Protein AF-A0A8H8DP86-F1 (afdb_monomer_lite)

Secondary structure (DSSP, 8-state):
----------------------HHHHTT-EEEEEETT--EEEEEEEEEETTTTEEEEEEE-SS--SSS--EEEEEEEGGGEEEEEE-S-HHHHHHHTT--------GGGS-----PPPP-THHHHHHHHHHHHHHHHHHHTTTTS-HHHHHHHHHHTT-

pLDDT: mean 75.03, std 19.12, range [30.05, 95.12]

Radius of gyration: 31.93 Å; chains: 1; bounding box: 97×53×79 Å

Structure (mmCIF, N/CA/C/O backbone):
data_AF-A0A8H8DP86-F1
#
_entry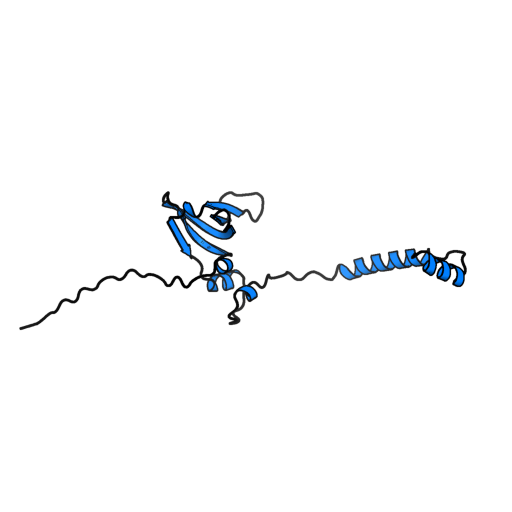.id   AF-A0A8H8DP86-F1
#
loop_
_atom_site.group_PDB
_atom_site.id
_atom_site.type_symbol
_atom_site.label_atom_id
_atom_site.label_alt_id
_atom_site.label_comp_id
_atom_site.label_asym_id
_atom_site.label_entity_id
_atom_site.label_seq_id
_atom_site.pdbx_PDB_ins_code
_atom_site.Cartn_x
_atom_site.Cartn_y
_atom_site.Cartn_z
_atom_site.occupancy
_atom_site.B_iso_or_equiv
_atom_site.auth_seq_id
_atom_site.auth_comp_id
_atom_site.auth_asym_id
_atom_site.auth_atom_id
_atom_site.pdbx_PDB_model_num
ATOM 1 N N . MET A 1 1 ? 57.335 -32.426 -28.648 1.00 45.00 1 MET A N 1
ATOM 2 C CA . MET A 1 1 ? 56.056 -32.396 -29.389 1.00 45.00 1 MET A CA 1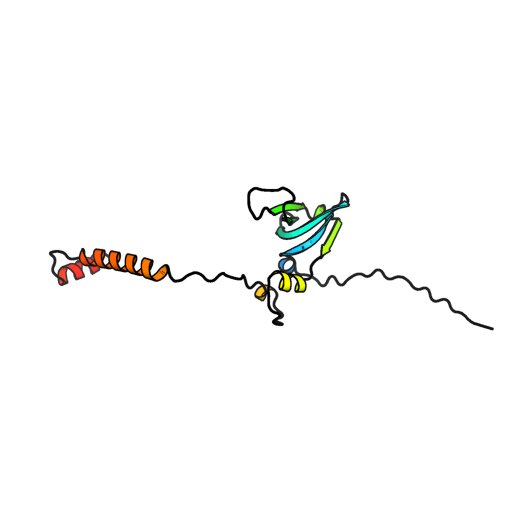
ATOM 3 C C . MET A 1 1 ? 54.961 -32.186 -28.362 1.00 45.00 1 MET A C 1
ATOM 5 O O . MET A 1 1 ? 54.449 -33.144 -27.798 1.00 45.00 1 MET A O 1
ATOM 9 N N . GLU A 1 2 ? 54.739 -30.922 -28.017 1.00 37.09 2 GLU A N 1
ATOM 10 C CA . GLU A 1 2 ? 53.769 -30.481 -27.015 1.00 37.09 2 GLU A CA 1
ATOM 11 C C . GLU A 1 2 ? 52.370 -30.424 -27.635 1.00 37.09 2 GLU A C 1
ATOM 13 O O . GLU A 1 2 ? 52.171 -29.794 -28.670 1.00 37.09 2 GLU A O 1
ATOM 18 N N . ASN A 1 3 ? 51.403 -31.078 -26.992 1.00 36.31 3 ASN A N 1
ATOM 19 C CA . ASN A 1 3 ? 49.984 -30.965 -27.315 1.00 36.31 3 ASN A CA 1
ATOM 20 C C . ASN A 1 3 ? 49.331 -30.004 -26.313 1.00 36.31 3 ASN A C 1
ATOM 22 O O . ASN A 1 3 ? 49.081 -30.380 -25.170 1.00 36.31 3 ASN A O 1
ATOM 26 N N . HIS A 1 4 ? 49.017 -28.782 -26.747 1.00 38.56 4 HIS A N 1
ATOM 27 C CA . HIS A 1 4 ? 48.130 -27.873 -26.021 1.00 38.56 4 HIS A CA 1
ATOM 28 C C . HIS A 1 4 ? 46.734 -27.897 -26.654 1.00 38.56 4 HIS A C 1
ATOM 30 O O . HIS A 1 4 ? 46.506 -27.343 -27.726 1.00 38.56 4 HIS A O 1
ATOM 36 N N . ILE A 1 5 ? 45.788 -28.539 -25.966 1.00 43.91 5 ILE A N 1
ATOM 37 C CA . ILE A 1 5 ? 44.352 -28.462 -26.251 1.00 43.91 5 ILE A CA 1
ATOM 38 C C . ILE A 1 5 ? 43.813 -27.219 -25.534 1.00 43.91 5 ILE A C 1
ATOM 40 O O . ILE A 1 5 ? 43.727 -27.181 -24.307 1.00 43.91 5 ILE A O 1
ATOM 44 N N . GLY A 1 6 ? 43.472 -26.183 -26.300 1.00 38.72 6 GLY A N 1
ATOM 45 C CA . GLY A 1 6 ? 42.808 -24.981 -25.800 1.00 38.72 6 GLY A CA 1
ATOM 46 C C . GLY A 1 6 ? 41.313 -25.223 -25.585 1.00 38.72 6 GLY A C 1
ATOM 47 O O . GLY A 1 6 ? 40.534 -25.191 -26.536 1.00 38.72 6 GLY A O 1
ATOM 48 N N . ALA A 1 7 ? 40.903 -25.446 -24.335 1.00 38.25 7 ALA A N 1
ATOM 49 C CA . ALA A 1 7 ? 39.497 -25.469 -23.947 1.00 38.25 7 ALA A CA 1
ATOM 50 C C . ALA A 1 7 ? 38.983 -24.035 -23.720 1.00 38.25 7 ALA A C 1
ATOM 52 O O . ALA A 1 7 ? 39.470 -23.299 -22.860 1.00 38.25 7 ALA A O 1
ATOM 53 N N . ARG A 1 8 ? 37.987 -23.654 -24.525 1.00 40.38 8 ARG A N 1
ATOM 54 C CA . ARG A 1 8 ? 37.209 -22.413 -24.434 1.00 40.38 8 ARG A CA 1
ATOM 55 C C . ARG A 1 8 ? 36.557 -22.294 -23.051 1.00 40.38 8 ARG A C 1
ATOM 57 O O . ARG A 1 8 ? 35.757 -23.148 -22.680 1.00 40.38 8 ARG A O 1
ATOM 64 N N . LYS A 1 9 ? 36.842 -21.215 -22.317 1.00 35.91 9 LYS A N 1
ATOM 65 C CA . LYS A 1 9 ? 36.028 -20.799 -21.166 1.00 35.91 9 LYS A CA 1
ATOM 66 C C . LYS A 1 9 ? 34.877 -19.935 -21.678 1.00 35.91 9 LYS A C 1
ATOM 68 O O . LYS A 1 9 ? 35.074 -18.760 -21.971 1.00 35.91 9 LYS A O 1
ATOM 73 N N . ASN A 1 10 ? 33.697 -20.537 -21.810 1.00 34.41 10 ASN A N 1
ATOM 74 C CA . ASN A 1 10 ? 32.446 -19.794 -21.894 1.00 34.41 10 ASN A CA 1
ATOM 75 C C . ASN A 1 10 ? 32.218 -19.111 -20.544 1.00 34.41 10 ASN A C 1
ATOM 77 O O . ASN A 1 10 ? 32.227 -19.757 -19.499 1.00 34.41 10 ASN A O 1
ATOM 81 N N . GLN A 1 11 ? 32.075 -17.793 -20.578 1.00 37.41 11 GLN A N 1
ATOM 82 C CA . GLN A 1 11 ? 31.734 -16.982 -19.423 1.00 37.41 11 GLN A CA 1
ATOM 83 C C . GLN A 1 11 ? 30.215 -17.092 -19.246 1.00 37.41 11 GLN A C 1
ATOM 85 O O . GLN A 1 11 ? 29.452 -16.388 -19.903 1.00 37.41 11 GLN A O 1
ATOM 90 N N . GLU A 1 12 ? 29.777 -18.061 -18.442 1.00 35.03 12 GLU A N 1
ATOM 91 C CA . GLU A 1 12 ? 28.375 -18.193 -18.052 1.00 35.03 12 GLU A CA 1
ATOM 92 C C . GLU A 1 12 ? 27.986 -16.986 -17.200 1.00 35.03 12 GLU A C 1
ATOM 94 O O . GLU A 1 12 ? 28.564 -16.695 -16.150 1.00 35.03 12 GLU A O 1
ATOM 99 N N . THR A 1 13 ? 27.022 -16.242 -17.724 1.00 35.97 13 THR A N 1
ATOM 100 C CA . THR A 1 13 ? 26.318 -15.167 -17.049 1.00 35.97 13 THR A CA 1
ATOM 101 C C . THR A 1 13 ? 25.739 -15.695 -15.742 1.00 35.97 13 THR A C 1
ATOM 103 O O . THR A 1 13 ? 24.970 -16.653 -15.724 1.00 35.97 13 THR A O 1
ATOM 106 N N . GLY A 1 14 ? 26.130 -15.066 -14.633 1.00 30.05 14 GLY A N 1
ATOM 107 C CA . GLY A 1 14 ? 25.597 -15.352 -13.308 1.00 30.05 14 GLY A CA 1
ATOM 108 C C . GLY A 1 14 ? 24.111 -15.020 -13.246 1.00 30.05 14 GLY A C 1
ATOM 109 O O . GLY A 1 14 ? 23.732 -13.908 -12.891 1.00 30.05 14 GLY A O 1
ATOM 110 N N . VAL A 1 15 ? 23.272 -15.989 -13.598 1.00 37.75 15 VAL A N 1
ATOM 111 C CA . VAL A 1 15 ? 21.851 -15.995 -13.265 1.00 37.75 15 VAL A CA 1
ATOM 112 C C . VAL A 1 15 ? 21.782 -16.292 -11.773 1.00 37.75 15 VAL A C 1
ATOM 114 O O . VAL A 1 15 ? 21.906 -17.439 -11.344 1.00 37.75 15 VAL A O 1
ATOM 117 N N . GLN A 1 16 ? 21.683 -15.241 -10.959 1.00 40.62 16 GLN A N 1
ATOM 118 C CA . GLN A 1 16 ? 21.414 -15.422 -9.540 1.00 40.62 16 GLN A CA 1
ATOM 119 C C . GLN A 1 16 ? 20.048 -16.089 -9.379 1.00 40.62 16 GLN A C 1
ATOM 121 O O . GLN A 1 16 ? 19.077 -15.704 -10.028 1.00 40.62 16 GLN A O 1
ATOM 126 N N . ASN A 1 17 ? 20.020 -17.113 -8.526 1.00 38.91 17 ASN A N 1
ATOM 127 C CA . ASN A 1 17 ? 18.840 -17.843 -8.081 1.00 38.91 17 ASN A CA 1
ATOM 128 C C . ASN A 1 17 ? 17.712 -16.877 -7.698 1.00 38.91 17 ASN A C 1
ATOM 130 O O . ASN A 1 17 ? 17.655 -16.395 -6.567 1.00 38.91 17 ASN A O 1
ATOM 134 N N . VAL A 1 18 ? 16.771 -16.648 -8.609 1.00 47.25 18 VAL A N 1
ATOM 135 C CA . VAL A 1 18 ? 15.448 -16.157 -8.235 1.00 47.25 18 VAL A CA 1
ATOM 136 C C . VAL A 1 18 ? 14.682 -17.392 -7.777 1.00 47.25 18 VAL A C 1
ATOM 138 O O . VAL A 1 18 ? 13.919 -17.994 -8.528 1.00 47.25 18 VAL A O 1
ATOM 141 N N . GLY A 1 19 ? 14.948 -17.833 -6.542 1.00 45.12 19 GLY A N 1
ATOM 142 C CA . GLY A 1 19 ? 13.979 -18.671 -5.843 1.00 45.12 19 GLY A CA 1
ATOM 143 C C . GLY A 1 19 ? 12.631 -17.961 -5.935 1.00 45.12 19 GLY A C 1
ATOM 144 O O . GLY A 1 19 ? 12.604 -16.736 -5.887 1.00 45.12 19 GLY A O 1
ATOM 145 N N . ASN A 1 20 ? 11.537 -18.685 -6.158 1.00 47.12 20 ASN A N 1
ATOM 146 C CA . ASN A 1 20 ? 10.209 -18.083 -6.283 1.00 47.12 20 ASN A CA 1
ATOM 147 C C . ASN A 1 20 ? 9.868 -17.307 -4.997 1.00 47.12 20 ASN A C 1
ATOM 149 O O . ASN A 1 20 ? 9.353 -17.880 -4.038 1.00 47.12 20 ASN A O 1
ATOM 153 N N . ILE A 1 21 ? 10.206 -16.017 -4.952 1.00 59.53 21 ILE A N 1
ATOM 154 C CA . ILE A 1 21 ? 9.886 -15.134 -3.836 1.00 59.53 21 ILE A CA 1
ATOM 155 C C . ILE A 1 21 ? 8.391 -14.858 -3.965 1.00 59.53 21 ILE A C 1
ATOM 157 O O . ILE A 1 21 ? 7.942 -14.270 -4.949 1.00 59.53 21 ILE A O 1
ATOM 161 N N . SER A 1 22 ? 7.612 -15.341 -2.996 1.00 68.88 22 SER A N 1
ATOM 162 C CA . SER A 1 22 ? 6.184 -15.030 -2.914 1.00 68.88 22 SER A CA 1
ATOM 163 C C . SER A 1 22 ? 6.004 -13.512 -2.859 1.00 68.88 22 SER A C 1
ATOM 165 O O . SER A 1 22 ? 6.694 -12.855 -2.083 1.00 68.88 22 SER A O 1
ATOM 167 N N . LEU A 1 23 ? 5.072 -12.964 -3.646 1.00 67.69 23 LEU A N 1
ATOM 168 C CA . LEU A 1 23 ? 4.790 -11.520 -3.730 1.00 67.69 23 LEU A CA 1
ATOM 169 C C . LEU A 1 23 ? 4.575 -10.881 -2.350 1.00 67.69 23 LEU A C 1
ATOM 171 O O . LEU A 1 23 ? 5.006 -9.756 -2.110 1.00 67.69 23 LEU A O 1
ATOM 175 N N . GLU A 1 24 ? 3.964 -11.627 -1.430 1.00 69.12 24 GLU A N 1
ATOM 176 C CA . GLU A 1 24 ? 3.720 -11.207 -0.047 1.00 69.12 24 GLU A CA 1
ATOM 177 C C . GLU A 1 24 ? 5.017 -11.024 0.750 1.00 69.12 24 GLU A C 1
ATOM 179 O O . GLU A 1 24 ? 5.113 -10.133 1.586 1.00 69.12 24 GLU A O 1
ATOM 184 N N . SER A 1 25 ? 6.035 -11.840 0.466 1.00 70.94 25 SER A N 1
ATOM 185 C CA . SER A 1 25 ? 7.347 -11.758 1.110 1.00 70.94 25 SER A CA 1
ATOM 186 C C . SER A 1 25 ? 8.215 -10.630 0.550 1.00 70.94 25 SER A C 1
ATOM 188 O O . SER A 1 25 ? 9.269 -10.355 1.124 1.00 70.94 25 SER A O 1
ATOM 190 N N . THR A 1 26 ? 7.817 -10.019 -0.570 1.00 82.00 26 THR A N 1
ATOM 191 C CA . THR A 1 26 ? 8.578 -8.950 -1.228 1.00 82.00 26 THR A CA 1
ATOM 192 C C . THR A 1 26 ? 8.175 -7.559 -0.736 1.00 82.00 26 THR A C 1
ATOM 194 O O . THR A 1 26 ? 8.925 -6.598 -0.906 1.00 82.00 26 THR A O 1
ATOM 197 N N . ILE A 1 27 ? 7.001 -7.433 -0.109 1.00 89.06 27 ILE A N 1
ATOM 198 C CA . ILE A 1 27 ? 6.551 -6.180 0.503 1.00 89.06 27 ILE A CA 1
ATOM 199 C C . ILE A 1 27 ? 7.498 -5.820 1.655 1.00 89.06 27 ILE A C 1
ATOM 201 O O . ILE A 1 27 ? 7.877 -6.672 2.456 1.00 89.06 27 ILE A O 1
ATOM 205 N N . GLY A 1 28 ? 7.900 -4.553 1.717 1.00 86.94 28 GLY A N 1
ATOM 206 C CA . GLY A 1 28 ? 8.889 -4.050 2.666 1.00 86.94 28 GLY A CA 1
ATOM 207 C C . GLY A 1 28 ? 10.343 -4.233 2.224 1.00 86.94 28 GLY A C 1
ATOM 208 O O . GLY A 1 28 ? 11.240 -3.725 2.888 1.00 86.94 28 GLY A O 1
ATOM 209 N N . LEU A 1 29 ? 10.614 -4.921 1.105 1.00 88.31 29 LEU A N 1
ATOM 210 C CA . LEU A 1 29 ? 11.969 -5.018 0.560 1.00 88.31 29 LEU A CA 1
ATOM 211 C C . LEU A 1 29 ? 12.328 -3.790 -0.275 1.00 88.31 29 LEU A C 1
ATOM 213 O O . LEU A 1 29 ? 11.510 -3.269 -1.041 1.00 88.31 29 LEU A O 1
ATOM 217 N N . ARG A 1 30 ? 13.594 -3.370 -0.186 1.00 90.56 30 ARG A N 1
ATOM 218 C CA . ARG A 1 30 ? 14.147 -2.340 -1.064 1.00 90.56 30 ARG A CA 1
ATOM 219 C C . ARG A 1 30 ? 14.511 -2.923 -2.421 1.00 90.56 30 ARG A C 1
ATOM 221 O O . ARG A 1 30 ? 15.248 -3.905 -2.529 1.00 90.56 30 ARG A O 1
ATOM 228 N N . VAL A 1 31 ? 13.997 -2.287 -3.464 1.00 92.38 31 VAL A N 1
ATOM 229 C CA . VAL A 1 31 ? 14.185 -2.696 -4.852 1.00 92.38 31 VAL A CA 1
ATOM 230 C C . VAL A 1 31 ? 14.650 -1.536 -5.713 1.00 92.38 31 VAL A C 1
ATOM 232 O O . VAL A 1 31 ? 14.339 -0.364 -5.476 1.00 92.38 31 VAL A O 1
ATOM 235 N N . LYS A 1 32 ? 15.363 -1.899 -6.771 1.00 93.94 32 LYS A N 1
ATOM 236 C CA . LYS A 1 32 ? 15.768 -1.031 -7.862 1.00 93.94 32 LYS A CA 1
ATOM 237 C C . LYS A 1 32 ? 15.022 -1.456 -9.117 1.00 93.94 32 LYS A C 1
ATOM 239 O O . LYS A 1 32 ? 15.248 -2.531 -9.666 1.00 93.94 32 LYS A O 1
ATOM 244 N N . VAL A 1 33 ? 14.129 -0.594 -9.574 1.00 93.81 33 VAL A N 1
ATOM 245 C CA . VAL A 1 33 ? 13.258 -0.839 -10.719 1.00 93.81 33 VAL A CA 1
ATOM 246 C C . VAL A 1 33 ? 13.769 -0.051 -11.915 1.00 93.81 33 VAL A C 1
ATOM 248 O O . VAL A 1 33 ? 14.014 1.151 -11.810 1.00 93.81 33 VAL A O 1
ATOM 251 N N . ARG A 1 34 ? 13.913 -0.715 -13.063 1.00 95.12 34 ARG A N 1
ATOM 252 C CA . ARG A 1 34 ? 14.206 -0.075 -14.349 1.00 95.12 34 ARG A CA 1
ATOM 253 C C . ARG A 1 34 ? 12.944 -0.047 -15.197 1.00 95.12 34 ARG A C 1
ATOM 255 O O . ARG A 1 34 ? 12.332 -1.089 -15.422 1.00 95.12 34 ARG A O 1
ATOM 262 N N . THR A 1 35 ? 12.567 1.126 -15.689 1.00 94.12 35 THR A N 1
ATOM 263 C CA . THR A 1 35 ? 11.421 1.285 -16.594 1.00 94.12 35 THR A CA 1
ATOM 264 C C . THR A 1 35 ? 11.813 1.046 -18.057 1.00 94.12 35 THR A C 1
ATOM 266 O O . THR A 1 35 ? 12.995 0.957 -18.394 1.00 94.12 35 THR A O 1
ATOM 269 N N . LEU A 1 36 ? 10.824 0.959 -18.950 1.00 94.50 36 LEU A N 1
ATOM 270 C CA . LEU A 1 36 ? 11.037 0.885 -20.402 1.00 94.50 36 LEU A CA 1
ATOM 271 C C . LEU A 1 36 ? 11.707 2.141 -20.982 1.00 94.50 36 LEU A C 1
ATOM 273 O O . LEU A 1 36 ? 12.315 2.058 -22.043 1.00 94.50 36 LEU A O 1
ATOM 277 N N . LEU A 1 37 ? 11.627 3.276 -20.282 1.00 94.19 37 LEU A N 1
ATOM 278 C CA . LEU A 1 37 ? 12.322 4.520 -20.634 1.00 94.19 37 LEU A CA 1
ATOM 279 C C . LEU A 1 37 ? 13.768 4.552 -20.104 1.00 94.19 37 LEU A C 1
ATOM 281 O O . LEU A 1 37 ? 14.402 5.601 -20.105 1.00 94.19 37 LEU A O 1
ATOM 285 N N . ASP A 1 38 ? 14.269 3.418 -19.599 1.00 91.38 38 ASP A N 1
ATOM 286 C CA . ASP A 1 38 ? 15.566 3.264 -18.930 1.00 91.38 38 ASP A CA 1
ATOM 287 C C . ASP A 1 38 ? 15.756 4.169 -17.691 1.00 91.38 38 ASP A C 1
ATOM 289 O O . ASP A 1 38 ? 16.856 4.279 -17.146 1.00 91.38 38 ASP A O 1
ATOM 293 N N . GLU A 1 39 ? 14.667 4.740 -17.163 1.00 93.31 39 GLU A N 1
ATOM 294 C CA . GLU A 1 39 ? 14.674 5.419 -15.869 1.00 93.31 39 GLU A CA 1
ATOM 295 C C . GLU A 1 39 ? 14.781 4.404 -14.733 1.00 93.31 39 GLU A C 1
ATOM 297 O O . GLU A 1 39 ? 14.109 3.366 -14.733 1.00 93.31 39 GLU A O 1
ATOM 302 N N . ILE A 1 40 ? 15.595 4.732 -13.733 1.00 93.25 40 ILE A N 1
ATOM 303 C CA . ILE A 1 40 ? 15.820 3.895 -12.558 1.00 93.25 40 ILE A CA 1
ATOM 304 C C . ILE A 1 40 ? 15.134 4.536 -11.356 1.00 93.25 40 ILE A C 1
ATOM 306 O O . ILE A 1 40 ? 15.439 5.671 -10.990 1.00 93.25 40 ILE A O 1
ATOM 310 N N . GLN A 1 41 ? 14.243 3.784 -10.718 1.00 92.88 41 GLN A N 1
ATOM 311 C CA . GLN A 1 41 ? 13.580 4.170 -9.478 1.00 92.88 41 GLN A CA 1
ATOM 312 C C . GLN A 1 41 ? 13.986 3.196 -8.371 1.00 92.88 41 GLN A C 1
ATOM 314 O O . GLN A 1 41 ? 13.837 1.986 -8.521 1.00 92.88 41 GLN A O 1
ATOM 319 N N . THR A 1 42 ? 14.490 3.724 -7.257 1.00 92.56 42 THR A N 1
ATOM 320 C CA . THR A 1 42 ? 14.847 2.931 -6.072 1.00 92.56 42 THR A CA 1
ATOM 321 C C . THR A 1 42 ? 13.910 3.285 -4.928 1.00 92.56 42 THR A C 1
ATOM 323 O O . THR A 1 42 ? 13.667 4.467 -4.669 1.00 92.56 42 THR A O 1
ATOM 326 N N . GLY A 1 43 ? 13.407 2.274 -4.228 1.00 92.38 43 GLY A N 1
ATOM 327 C CA . GLY A 1 43 ? 12.514 2.455 -3.089 1.00 92.38 43 GLY A CA 1
ATOM 328 C C . GLY A 1 43 ? 12.130 1.134 -2.439 1.00 92.38 43 GLY A C 1
ATOM 329 O O . GLY A 1 43 ? 12.478 0.063 -2.927 1.00 92.38 43 GLY A O 1
ATOM 330 N N . GLU A 1 44 ? 11.427 1.226 -1.323 1.00 92.88 44 GLU A N 1
ATOM 331 C CA . GLU A 1 44 ? 10.831 0.088 -0.630 1.00 92.88 44 GLU A CA 1
ATOM 332 C C . GLU A 1 44 ? 9.482 -0.259 -1.262 1.00 92.88 44 GLU A C 1
ATOM 334 O O . GLU A 1 44 ? 8.699 0.642 -1.571 1.00 92.88 44 GLU A O 1
ATOM 339 N N . ILE A 1 45 ? 9.196 -1.545 -1.474 1.00 93.12 45 ILE A N 1
ATOM 340 C CA . ILE A 1 45 ? 7.883 -1.972 -1.969 1.00 93.12 45 ILE A CA 1
ATOM 341 C C . ILE A 1 45 ? 6.857 -1.742 -0.867 1.00 93.12 45 ILE A C 1
ATOM 343 O O . ILE A 1 45 ? 6.807 -2.482 0.111 1.00 93.12 45 ILE A O 1
ATOM 347 N N . TYR A 1 46 ? 6.019 -0.729 -1.053 1.00 92.94 46 TYR A N 1
ATOM 348 C CA . TYR A 1 46 ? 4.965 -0.393 -0.105 1.00 92.94 46 TYR A CA 1
ATOM 349 C C . TYR A 1 46 ? 3.708 -1.223 -0.353 1.00 92.94 46 TYR A C 1
ATOM 351 O O . TYR A 1 46 ? 3.114 -1.773 0.570 1.00 92.94 46 TYR A O 1
ATOM 359 N N . ALA A 1 47 ? 3.305 -1.316 -1.619 1.00 92.50 47 ALA A N 1
ATOM 360 C CA . ALA A 1 47 ? 2.116 -2.045 -2.019 1.00 92.50 47 ALA A CA 1
ATOM 361 C C . ALA A 1 47 ? 2.235 -2.553 -3.455 1.00 92.50 47 ALA A C 1
ATOM 363 O O . ALA A 1 47 ? 2.941 -1.987 -4.294 1.00 92.50 47 ALA A O 1
ATOM 364 N N . TYR A 1 48 ? 1.489 -3.613 -3.732 1.00 91.00 48 TYR A N 1
ATOM 365 C CA . TYR A 1 48 ? 1.324 -4.195 -5.051 1.00 91.00 48 TYR A CA 1
ATOM 366 C C . TYR A 1 48 ? -0.161 -4.458 -5.278 1.00 91.00 48 TYR A C 1
ATOM 368 O O . TYR A 1 48 ? -0.811 -5.082 -4.440 1.00 91.00 48 TYR A O 1
ATOM 376 N N . ASP A 1 49 ? -0.689 -3.994 -6.406 1.00 91.06 49 ASP A N 1
ATOM 377 C CA . ASP A 1 49 ? -2.052 -4.290 -6.826 1.00 91.06 49 ASP A CA 1
ATOM 378 C C . ASP A 1 49 ? -2.038 -5.217 -8.044 1.00 91.06 49 ASP A C 1
ATOM 380 O O . ASP A 1 49 ? -1.661 -4.817 -9.150 1.00 91.06 49 ASP A O 1
ATOM 384 N N . ALA A 1 50 ? -2.484 -6.455 -7.825 1.00 88.44 50 ALA A N 1
ATOM 385 C CA . ALA A 1 50 ? -2.606 -7.479 -8.856 1.00 88.44 50 ALA A CA 1
ATOM 386 C C . ALA A 1 50 ? -3.695 -7.153 -9.890 1.00 88.44 50 ALA A C 1
ATOM 388 O O . ALA A 1 50 ? -3.601 -7.584 -11.037 1.00 88.44 50 ALA A O 1
ATOM 389 N N . VAL A 1 51 ? -4.735 -6.402 -9.501 1.00 91.50 51 VAL A N 1
ATOM 390 C CA . VAL A 1 51 ? -5.877 -6.103 -10.375 1.00 91.50 51 VAL A CA 1
ATOM 391 C C . VAL A 1 51 ? -5.491 -5.037 -11.392 1.00 91.50 51 VAL A C 1
ATOM 393 O O . VAL A 1 51 ? -5.682 -5.231 -12.593 1.00 91.50 51 VAL A O 1
ATOM 396 N N . THR A 1 52 ? -4.907 -3.922 -10.941 1.00 92.38 52 THR A N 1
ATOM 397 C CA . THR A 1 52 ? -4.446 -2.862 -11.857 1.00 92.38 52 THR A CA 1
ATOM 398 C C . THR A 1 52 ? -3.031 -3.072 -12.388 1.00 92.38 52 THR A C 1
ATOM 400 O O . THR A 1 52 ? -2.594 -2.318 -13.262 1.00 92.38 52 THR A O 1
ATOM 403 N N . ASN A 1 53 ? -2.334 -4.112 -11.922 1.00 92.31 53 ASN A N 1
ATOM 404 C CA . ASN A 1 53 ? -0.939 -4.389 -12.247 1.00 92.31 53 ASN A CA 1
ATOM 405 C C . ASN A 1 53 ? -0.045 -3.175 -11.971 1.00 92.31 53 ASN A C 1
ATOM 407 O O . ASN A 1 53 ? 0.671 -2.680 -12.851 1.00 92.31 53 ASN A O 1
ATOM 411 N N . THR A 1 54 ? -0.099 -2.702 -10.728 1.00 93.38 54 THR A N 1
ATOM 412 C CA . THR A 1 54 ? 0.598 -1.497 -10.287 1.00 93.38 54 THR A CA 1
ATOM 413 C C . THR A 1 54 ? 1.479 -1.794 -9.078 1.00 93.38 54 THR A C 1
ATOM 415 O O . THR A 1 54 ? 1.054 -2.441 -8.124 1.00 93.38 54 THR A O 1
ATOM 418 N N . LEU A 1 55 ? 2.713 -1.301 -9.116 1.00 93.12 55 LEU A N 1
ATOM 419 C CA . LEU A 1 55 ? 3.694 -1.378 -8.044 1.00 93.12 55 LEU A CA 1
ATOM 420 C C . LEU A 1 55 ? 3.861 0.002 -7.408 1.00 93.12 55 LEU A C 1
ATOM 422 O O . LEU A 1 55 ? 4.106 0.985 -8.107 1.00 93.12 55 LEU A O 1
ATOM 426 N N . MET A 1 56 ? 3.763 0.073 -6.086 1.00 95.00 56 MET A N 1
ATOM 427 C CA . MET A 1 56 ? 3.956 1.300 -5.324 1.00 95.00 56 MET A CA 1
ATOM 428 C C . MET A 1 56 ? 5.268 1.231 -4.547 1.00 95.00 56 MET A C 1
ATOM 430 O O . MET A 1 56 ? 5.473 0.332 -3.731 1.00 95.00 56 MET A O 1
ATOM 434 N N . LEU A 1 57 ? 6.146 2.199 -4.797 1.00 94.38 57 LEU A N 1
ATOM 435 C CA . LEU A 1 57 ? 7.419 2.351 -4.104 1.00 94.38 57 LEU A CA 1
ATOM 436 C C . LEU A 1 57 ? 7.343 3.518 -3.121 1.00 94.38 57 LEU A C 1
ATOM 438 O O . LEU A 1 57 ? 6.928 4.616 -3.494 1.00 94.38 57 LEU A O 1
ATOM 442 N N . GLN A 1 58 ? 7.793 3.290 -1.894 1.00 93.75 58 GLN A N 1
ATOM 443 C CA . GLN A 1 58 ? 8.037 4.318 -0.892 1.00 93.75 58 GLN A CA 1
ATOM 444 C C . GLN A 1 58 ? 9.516 4.708 -0.916 1.00 93.75 58 GLN A C 1
ATOM 446 O O . GLN A 1 58 ? 10.406 3.856 -0.939 1.00 93.75 58 GLN A O 1
ATOM 451 N N . ARG A 1 59 ? 9.799 6.010 -0.904 1.00 90.94 59 ARG A N 1
ATOM 452 C CA . ARG A 1 59 ? 11.162 6.545 -0.833 1.00 90.94 59 ARG A CA 1
ATOM 453 C C . ARG A 1 59 ? 11.211 7.744 0.100 1.00 90.94 59 ARG A C 1
ATOM 455 O O . ARG A 1 59 ? 10.214 8.434 0.297 1.00 90.94 59 ARG A O 1
ATOM 462 N N . GLU A 1 60 ? 12.375 7.993 0.676 1.00 85.19 60 GLU A N 1
ATOM 463 C CA . GLU A 1 60 ? 12.602 9.209 1.455 1.00 85.19 60 GLU A CA 1
ATOM 464 C C . GLU A 1 60 ? 12.436 10.429 0.546 1.00 85.19 60 GLU A C 1
ATOM 466 O O . GLU A 1 60 ? 12.935 10.444 -0.588 1.00 85.19 60 GLU A O 1
ATOM 471 N N . SER A 1 61 ? 11.693 11.429 1.023 1.00 81.88 61 SER A N 1
ATOM 472 C CA . SER A 1 61 ? 11.463 12.633 0.239 1.00 81.88 61 SER A CA 1
ATOM 473 C C . SER A 1 61 ? 12.771 13.383 0.034 1.00 81.88 61 SER A C 1
ATOM 475 O O . SER A 1 61 ? 13.509 13.665 0.978 1.00 81.88 61 SER A O 1
ATOM 477 N N . LYS A 1 62 ? 13.053 13.738 -1.221 1.00 75.62 62 LYS A N 1
ATOM 478 C CA . LYS A 1 62 ? 14.197 14.599 -1.561 1.00 75.62 62 LYS A CA 1
ATOM 479 C C . LYS A 1 62 ? 13.910 16.071 -1.262 1.00 75.62 62 LYS A C 1
ATOM 481 O O . LYS A 1 62 ? 14.813 16.901 -1.348 1.00 75.62 62 LYS A O 1
ATOM 486 N N . VAL A 1 63 ? 12.656 16.401 -0.953 1.00 78.75 63 VAL A N 1
ATOM 487 C CA . VAL A 1 63 ? 12.205 17.763 -0.693 1.00 78.75 63 VAL A CA 1
ATOM 488 C C . VAL A 1 63 ? 12.163 17.988 0.820 1.00 78.75 63 VAL A C 1
ATOM 490 O O . VAL A 1 63 ? 11.561 17.194 1.543 1.00 78.75 63 VAL A O 1
ATOM 493 N N . PRO A 1 64 ? 12.773 19.070 1.336 1.00 68.75 64 PRO A N 1
ATOM 494 C CA . PRO A 1 64 ? 12.680 19.400 2.749 1.00 68.75 64 PRO A CA 1
ATOM 495 C C . PRO A 1 64 ? 11.243 19.815 3.086 1.00 68.75 64 PRO A C 1
ATOM 497 O O . PRO A 1 64 ? 10.812 20.936 2.816 1.00 68.75 64 PRO A O 1
ATOM 500 N N . HIS A 1 65 ? 10.485 18.903 3.686 1.00 65.25 65 HIS A N 1
ATOM 501 C CA . HIS A 1 65 ? 9.173 19.196 4.251 1.00 65.25 65 HIS A CA 1
ATOM 502 C C . HIS A 1 65 ? 9.304 19.621 5.717 1.00 65.25 65 HIS A C 1
ATOM 504 O O . HIS A 1 65 ? 10.186 19.171 6.441 1.00 65.25 65 HIS A O 1
ATOM 510 N N . LYS A 1 66 ? 8.376 20.465 6.188 1.00 67.81 66 LYS A N 1
ATOM 511 C CA . LYS A 1 66 ? 8.311 20.894 7.600 1.00 67.81 66 LYS A CA 1
ATOM 512 C C . LYS A 1 66 ? 8.031 19.742 8.583 1.00 67.81 66 LYS A C 1
ATOM 514 O O . LYS A 1 66 ? 8.138 19.946 9.788 1.00 67.81 66 LYS A O 1
ATOM 519 N N . SER A 1 67 ? 7.644 18.563 8.094 1.00 64.88 67 SER A N 1
ATOM 520 C CA . SER A 1 67 ? 7.376 17.372 8.901 1.00 64.88 67 SER A CA 1
ATOM 521 C C . SER A 1 67 ? 8.616 16.474 9.017 1.00 64.88 67 SER A C 1
ATOM 523 O O . SER A 1 67 ? 9.267 16.228 8.004 1.00 64.88 67 SER A O 1
ATOM 525 N N . PRO A 1 68 ? 8.892 15.896 10.199 1.00 63.03 68 PRO A N 1
ATOM 526 C CA . PRO A 1 68 ? 10.113 15.130 10.474 1.00 63.03 68 PRO A CA 1
ATOM 527 C C . PRO A 1 68 ? 10.247 13.792 9.720 1.00 63.03 68 PRO A C 1
ATOM 529 O O . PRO A 1 68 ? 11.296 13.165 9.802 1.00 63.03 68 PRO A O 1
ATOM 532 N N . ALA A 1 69 ? 9.224 13.344 8.985 1.00 63.31 69 ALA A N 1
ATOM 533 C CA . ALA A 1 69 ? 9.283 12.145 8.149 1.00 63.31 69 ALA A CA 1
ATOM 534 C C . ALA A 1 69 ? 8.426 12.340 6.891 1.00 63.31 69 ALA A C 1
ATOM 536 O O . ALA A 1 69 ? 7.254 11.965 6.862 1.00 63.31 69 ALA A O 1
ATOM 537 N N . ALA A 1 70 ? 8.983 12.996 5.874 1.00 80.06 70 ALA A N 1
ATOM 538 C CA . ALA A 1 70 ? 8.328 13.100 4.577 1.00 80.06 70 ALA A CA 1
ATOM 539 C C . ALA A 1 70 ? 8.737 11.931 3.684 1.00 80.06 70 ALA A C 1
ATOM 541 O O . ALA A 1 70 ? 9.917 11.716 3.407 1.00 80.06 70 ALA A O 1
ATOM 542 N N . TRP A 1 71 ? 7.731 11.186 3.246 1.00 85.81 71 TRP A N 1
ATOM 543 C CA . TRP A 1 71 ? 7.871 10.062 2.339 1.00 85.81 71 TRP A CA 1
ATOM 544 C C . TRP A 1 71 ? 7.269 10.444 0.995 1.00 85.81 71 TRP A C 1
ATOM 546 O O . TRP A 1 71 ? 6.140 10.931 0.939 1.00 85.81 71 TRP A O 1
ATOM 556 N N . ASP A 1 72 ? 8.015 10.196 -0.074 1.00 90.56 72 ASP A N 1
ATOM 557 C CA . ASP A 1 72 ? 7.495 10.279 -1.429 1.00 90.56 72 ASP A CA 1
ATOM 558 C C . ASP A 1 72 ? 7.041 8.886 -1.861 1.00 90.56 72 ASP A C 1
ATOM 560 O O . ASP A 1 72 ? 7.707 7.881 -1.594 1.00 90.56 72 ASP A O 1
ATOM 564 N N . PHE A 1 73 ? 5.940 8.835 -2.600 1.00 92.94 73 PHE A N 1
ATOM 565 C CA . PHE A 1 73 ? 5.443 7.599 -3.184 1.00 92.94 73 PHE A CA 1
ATOM 566 C C . PHE A 1 73 ? 5.477 7.679 -4.703 1.00 92.94 73 PHE A C 1
ATOM 568 O O . PHE A 1 73 ? 5.146 8.706 -5.297 1.00 92.94 73 PHE A O 1
ATOM 575 N N . VAL A 1 74 ? 5.883 6.581 -5.334 1.00 92.88 74 VAL A N 1
ATOM 576 C CA . VAL A 1 74 ? 5.896 6.433 -6.789 1.00 92.88 74 VAL A CA 1
ATOM 577 C C . VAL A 1 74 ? 5.025 5.252 -7.157 1.00 92.88 74 VAL A C 1
ATOM 579 O O . VAL A 1 74 ? 5.194 4.158 -6.629 1.00 92.88 74 VAL A O 1
ATOM 582 N N . ILE A 1 75 ? 4.110 5.484 -8.086 1.00 95.00 75 ILE A N 1
ATOM 583 C CA . ILE A 1 75 ? 3.197 4.474 -8.599 1.00 95.00 75 ILE A CA 1
ATOM 584 C C . ILE A 1 75 ? 3.674 4.109 -10.005 1.00 95.00 75 ILE A C 1
ATOM 586 O O . ILE A 1 75 ? 3.737 4.966 -10.885 1.00 95.00 75 ILE A O 1
ATOM 590 N N . LEU A 1 76 ? 4.043 2.847 -10.208 1.00 93.88 76 LEU A N 1
ATOM 591 C CA . LEU A 1 76 ? 4.587 2.329 -11.458 1.00 93.88 76 LEU A CA 1
ATOM 592 C C . LEU A 1 76 ? 3.686 1.227 -11.997 1.00 93.88 76 LEU A C 1
ATOM 594 O O . LEU A 1 76 ? 3.427 0.234 -11.322 1.00 93.88 76 LEU A O 1
ATOM 598 N N . LYS A 1 77 ? 3.248 1.357 -13.247 1.00 93.94 77 LYS A N 1
ATOM 599 C CA . LYS A 1 77 ? 2.538 0.271 -13.920 1.00 93.94 77 LYS A CA 1
ATOM 600 C C . LYS A 1 77 ? 3.533 -0.826 -14.292 1.00 93.94 77 LYS A C 1
ATOM 602 O O . LYS A 1 77 ? 4.543 -0.537 -14.932 1.00 93.94 77 LYS A O 1
ATOM 607 N N . ILE A 1 78 ? 3.239 -2.076 -13.938 1.00 91.38 78 ILE A N 1
ATOM 608 C CA . ILE A 1 78 ? 4.153 -3.215 -14.137 1.00 91.38 78 ILE A CA 1
ATOM 609 C C . ILE A 1 78 ? 4.488 -3.404 -15.620 1.00 91.38 78 ILE A C 1
ATOM 611 O O . ILE A 1 78 ? 5.618 -3.729 -15.963 1.00 91.38 78 ILE A O 1
ATOM 615 N N . SER A 1 79 ? 3.539 -3.112 -16.515 1.00 92.31 79 SER A N 1
ATOM 616 C CA . SER A 1 79 ? 3.745 -3.169 -17.969 1.00 92.31 79 SER A CA 1
ATOM 617 C C . SER A 1 79 ? 4.840 -2.229 -18.481 1.00 92.31 79 SER A C 1
ATOM 619 O O . SER A 1 79 ? 5.318 -2.403 -19.595 1.00 92.31 79 SER A O 1
ATOM 621 N N . CYS A 1 80 ? 5.201 -1.206 -17.705 1.00 90.88 80 CYS A N 1
ATOM 622 C CA . CYS A 1 80 ? 6.236 -0.237 -18.049 1.00 90.88 80 CYS A CA 1
ATOM 623 C C . CYS A 1 80 ? 7.586 -0.575 -17.406 1.00 90.88 80 CYS A C 1
ATOM 625 O O . CYS A 1 80 ? 8.511 0.237 -17.482 1.00 90.88 80 CYS A O 1
ATOM 627 N N . LEU A 1 81 ? 7.704 -1.733 -16.753 1.00 92.75 81 LEU A N 1
ATOM 628 C CA . LEU A 1 81 ? 8.929 -2.181 -16.108 1.00 92.75 81 LEU A CA 1
ATOM 629 C C . LEU A 1 81 ? 9.709 -3.095 -17.048 1.00 92.75 81 LEU A C 1
ATOM 631 O O . LEU A 1 81 ? 9.159 -3.991 -17.681 1.00 92.75 81 LEU A O 1
ATOM 635 N N . LYS A 1 82 ? 11.009 -2.840 -17.131 1.00 92.69 82 LYS A N 1
ATOM 636 C CA . LYS A 1 82 ? 11.973 -3.630 -17.892 1.00 92.69 82 LYS A CA 1
ATOM 637 C C . LYS A 1 82 ? 12.632 -4.683 -17.011 1.00 92.69 82 LYS A C 1
ATOM 639 O O . LYS A 1 82 ? 12.819 -5.808 -17.453 1.00 92.69 82 LYS A O 1
ATOM 644 N N . ASP A 1 83 ? 13.001 -4.297 -15.790 1.00 90.31 83 ASP A N 1
ATOM 645 C CA . ASP A 1 83 ? 13.671 -5.170 -14.826 1.00 90.31 83 ASP A CA 1
ATOM 646 C C . ASP A 1 83 ? 13.412 -4.699 -13.385 1.00 90.31 83 ASP A C 1
ATOM 648 O O . ASP A 1 83 ? 13.242 -3.498 -13.137 1.00 90.31 83 ASP A O 1
ATOM 652 N N . ILE A 1 84 ? 13.402 -5.640 -12.441 1.00 89.50 84 ILE A N 1
ATOM 653 C CA . ILE A 1 84 ? 13.282 -5.391 -11.002 1.00 89.50 84 ILE A CA 1
ATOM 654 C C . ILE A 1 84 ? 14.416 -6.135 -10.304 1.00 89.50 84 ILE A C 1
ATOM 656 O O . ILE A 1 84 ? 14.468 -7.361 -10.308 1.00 89.50 84 ILE A O 1
ATOM 660 N N . GLN A 1 85 ? 15.304 -5.380 -9.666 1.00 89.62 85 GLN A N 1
ATOM 661 C CA . GLN A 1 85 ? 16.444 -5.915 -8.934 1.00 89.62 85 GLN A CA 1
ATOM 662 C C . GLN A 1 85 ? 16.221 -5.734 -7.441 1.00 89.62 85 GLN A C 1
ATOM 664 O O . GLN A 1 85 ? 15.968 -4.625 -6.967 1.00 89.62 85 GLN A O 1
ATOM 669 N N . LEU A 1 86 ? 16.316 -6.831 -6.701 1.00 88.12 86 LEU A N 1
ATOM 670 C CA . LEU A 1 86 ? 16.220 -6.818 -5.252 1.00 88.12 86 LEU A CA 1
ATOM 671 C C . LEU A 1 86 ? 17.550 -6.338 -4.656 1.00 88.12 86 LEU A C 1
ATOM 673 O O . LEU A 1 86 ? 18.588 -6.943 -4.913 1.00 88.12 86 LEU A O 1
ATOM 677 N N . GLU A 1 87 ? 17.524 -5.241 -3.898 1.00 83.00 87 GLU A N 1
ATOM 678 C CA . GLU A 1 87 ? 18.723 -4.660 -3.272 1.00 83.00 87 GLU A CA 1
ATOM 679 C C . GLU A 1 87 ? 18.923 -5.188 -1.845 1.00 83.00 87 GLU A C 1
ATOM 681 O O . GLU A 1 87 ? 20.052 -5.362 -1.393 1.00 83.00 87 GLU A O 1
ATOM 686 N N . GLU A 1 88 ? 17.825 -5.510 -1.159 1.00 76.88 88 GLU A N 1
ATOM 687 C CA . GLU A 1 88 ? 17.827 -6.061 0.195 1.00 76.88 88 GLU A CA 1
ATOM 688 C C . GLU A 1 88 ? 17.304 -7.499 0.187 1.00 76.88 88 GLU A C 1
ATOM 690 O O . GLU A 1 88 ? 16.240 -7.782 -0.352 1.00 76.88 88 GLU A O 1
ATOM 695 N N . THR A 1 89 ? 18.025 -8.431 0.809 1.00 72.12 89 THR A N 1
ATOM 696 C CA . THR A 1 89 ? 17.491 -9.774 1.068 1.00 72.12 89 THR A CA 1
ATOM 697 C C . THR A 1 89 ? 16.595 -9.744 2.312 1.00 72.12 89 THR A C 1
ATOM 699 O O . THR A 1 89 ? 16.788 -8.904 3.197 1.00 72.12 89 THR A O 1
ATOM 702 N N . PRO A 1 90 ? 15.637 -10.674 2.463 1.00 65.00 90 PRO A N 1
ATOM 703 C CA . PRO A 1 90 ? 14.781 -10.735 3.655 1.00 65.00 90 PRO A CA 1
ATOM 704 C C . PRO A 1 90 ? 15.563 -10.856 4.980 1.00 65.00 90 PRO A C 1
ATOM 706 O O . PRO A 1 90 ? 15.081 -10.444 6.036 1.00 65.00 90 PRO A O 1
ATOM 709 N N . GLU A 1 91 ? 16.799 -11.359 4.944 1.00 64.88 91 GLU A N 1
ATOM 710 C CA . GLU A 1 91 ? 17.698 -11.388 6.106 1.00 64.88 91 GLU A CA 1
ATOM 711 C C . GLU A 1 91 ? 18.159 -9.979 6.515 1.00 64.88 91 GLU A C 1
ATOM 713 O O . GLU A 1 91 ? 18.219 -9.663 7.702 1.00 64.88 91 GLU A O 1
ATOM 718 N N . THR A 1 92 ? 18.392 -9.090 5.544 1.00 63.94 92 THR A N 1
ATOM 719 C CA . THR A 1 92 ? 18.776 -7.689 5.790 1.00 63.94 92 THR A CA 1
ATOM 720 C C . THR A 1 92 ? 17.619 -6.799 6.257 1.00 63.94 92 THR A C 1
ATOM 722 O O . THR A 1 92 ? 17.852 -5.819 6.962 1.00 63.94 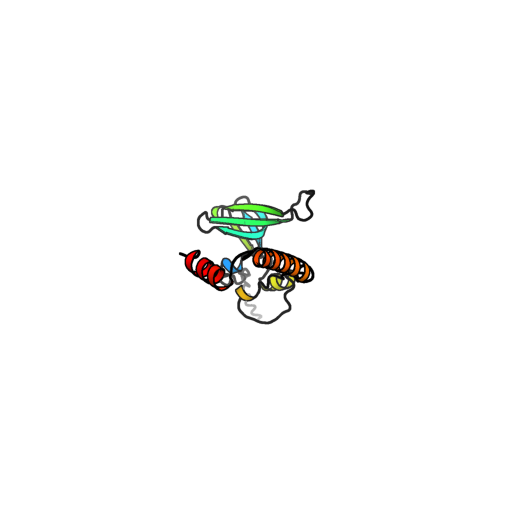92 THR A O 1
ATOM 725 N N . LEU A 1 93 ? 16.359 -7.159 5.977 1.00 61.59 93 LEU A N 1
ATOM 726 C CA . LEU A 1 93 ? 15.207 -6.495 6.612 1.00 61.59 93 LEU A CA 1
ATOM 727 C C . LEU A 1 93 ? 15.139 -6.769 8.111 1.00 61.59 93 LEU A C 1
ATOM 729 O O . LEU A 1 93 ? 14.812 -5.886 8.903 1.00 61.59 93 LEU A O 1
ATOM 733 N N . SER A 1 94 ? 15.467 -8.001 8.496 1.00 56.78 94 SER A N 1
ATOM 734 C CA . SER A 1 94 ? 15.410 -8.456 9.885 1.00 56.78 94 SER A CA 1
ATOM 735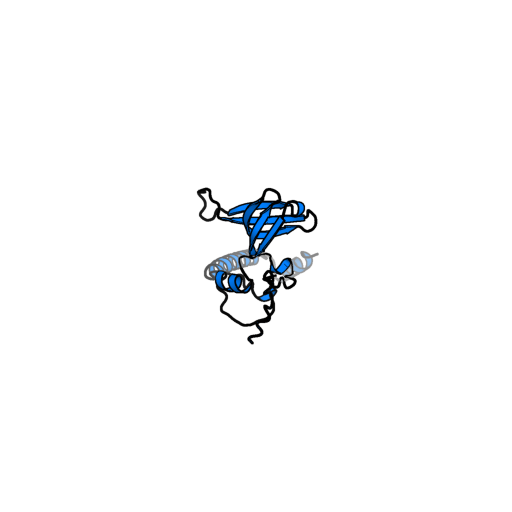 C C . SER A 1 94 ? 16.360 -7.638 10.769 1.00 56.78 94 SER A C 1
ATOM 737 O O . SER A 1 94 ? 16.013 -7.288 11.897 1.00 56.78 94 SER A O 1
ATOM 739 N N . SER A 1 95 ? 17.523 -7.251 10.229 1.00 59.78 95 SER A N 1
ATOM 740 C CA . SER A 1 95 ? 18.488 -6.389 10.917 1.00 59.78 95 SER A CA 1
ATOM 741 C C . SER A 1 95 ? 18.087 -4.907 10.932 1.00 59.78 95 SER A C 1
ATOM 743 O O . SER A 1 95 ? 18.282 -4.254 11.957 1.00 59.78 95 SER A O 1
ATOM 745 N N . ARG A 1 96 ? 17.466 -4.369 9.865 1.00 64.50 96 ARG A N 1
ATOM 746 C CA . ARG A 1 96 ? 16.929 -2.986 9.842 1.00 64.50 96 ARG A CA 1
ATOM 747 C C . ARG A 1 96 ? 15.783 -2.775 10.837 1.00 64.50 96 ARG A C 1
ATOM 749 O O . ARG A 1 96 ? 15.670 -1.698 11.414 1.00 64.50 96 ARG A O 1
ATOM 756 N N . LEU A 1 97 ? 14.952 -3.795 11.049 1.00 59.59 97 LEU A N 1
ATOM 757 C CA . LEU A 1 97 ? 13.807 -3.756 11.966 1.00 59.59 97 LEU A CA 1
ATOM 758 C C . LEU A 1 97 ? 14.161 -4.148 13.416 1.00 59.59 97 LEU A C 1
ATOM 760 O O . LEU A 1 97 ? 13.269 -4.228 14.259 1.00 59.59 97 LEU A O 1
ATOM 764 N N . GLY A 1 98 ? 15.447 -4.356 13.732 1.00 51.19 98 GLY A N 1
ATOM 765 C CA . GLY A 1 98 ? 15.919 -4.612 15.100 1.00 51.19 98 GLY A CA 1
ATOM 766 C C . GLY A 1 98 ? 15.565 -5.999 15.653 1.00 51.19 98 GLY A C 1
ATOM 767 O O . GLY A 1 98 ? 15.453 -6.161 16.868 1.00 51.19 98 GLY A O 1
ATOM 768 N N . GLY A 1 99 ? 15.360 -6.992 14.783 1.00 51.72 99 GLY A N 1
ATOM 769 C CA . GLY A 1 99 ? 15.058 -8.365 15.177 1.00 51.72 99 GLY A CA 1
ATOM 770 C C . GLY A 1 99 ? 16.315 -9.124 15.601 1.00 51.72 99 GLY A C 1
ATOM 771 O O . GLY A 1 99 ? 17.169 -9.429 14.771 1.00 51.72 99 GLY A O 1
ATOM 772 N N . ASP A 1 100 ? 16.413 -9.453 16.889 1.00 49.19 100 ASP A N 1
ATOM 773 C CA . ASP A 1 100 ? 17.422 -10.380 17.405 1.00 49.19 100 ASP A CA 1
ATOM 774 C C . ASP A 1 100 ? 17.257 -11.756 16.727 1.00 49.19 100 ASP A C 1
ATOM 776 O O . ASP A 1 100 ? 16.137 -12.251 16.553 1.00 49.19 100 ASP A O 1
ATOM 780 N N . SER A 1 101 ? 18.363 -12.344 16.264 1.00 47.91 101 SER A N 1
ATOM 781 C CA . SER A 1 101 ? 18.367 -13.520 15.382 1.00 47.91 101 SER A CA 1
ATOM 782 C C . SER A 1 101 ? 17.902 -14.789 16.102 1.00 47.91 101 SER A C 1
ATOM 784 O O . SER A 1 101 ? 18.713 -15.568 16.599 1.00 47.91 101 SER A O 1
ATOM 786 N N . ILE A 1 102 ? 16.594 -15.051 16.092 1.00 51.97 102 ILE A N 1
ATOM 787 C CA . ILE A 1 102 ? 16.032 -16.372 16.394 1.00 51.97 102 ILE A CA 1
ATOM 788 C C . ILE A 1 102 ? 15.634 -17.037 15.073 1.00 51.97 102 ILE A C 1
ATOM 790 O O . ILE A 1 102 ? 14.840 -16.511 14.293 1.00 51.97 102 ILE A O 1
ATOM 794 N N . LYS A 1 103 ? 16.262 -18.187 14.802 1.00 52.56 103 LYS A N 1
ATOM 795 C CA . LYS A 1 103 ? 16.160 -18.980 13.570 1.00 52.56 103 LYS A CA 1
ATOM 796 C C . LYS A 1 103 ? 14.793 -19.667 13.437 1.00 52.56 103 LYS A C 1
ATOM 798 O O . LYS A 1 103 ? 14.728 -20.887 13.505 1.00 52.56 103 LYS A O 1
ATOM 803 N N . ASP A 1 104 ? 13.732 -18.908 13.184 1.00 49.97 104 ASP A N 1
ATOM 804 C CA . ASP A 1 104 ? 12.409 -19.475 12.902 1.00 49.97 104 ASP A CA 1
ATOM 805 C C . ASP A 1 104 ? 11.999 -19.234 11.439 1.00 49.97 104 ASP A C 1
ATOM 807 O O . ASP A 1 104 ? 12.041 -18.122 10.897 1.00 49.97 104 ASP A O 1
ATOM 811 N N . SER A 1 105 ? 11.645 -20.322 10.755 1.00 54.34 105 SER A N 1
ATOM 812 C CA . SER A 1 105 ? 11.476 -20.455 9.300 1.00 54.34 105 SER A CA 1
ATOM 813 C C . SER A 1 105 ? 10.175 -19.871 8.730 1.00 54.34 105 SER A C 1
ATOM 815 O O . SER A 1 105 ? 9.850 -20.140 7.578 1.00 54.34 105 SER A O 1
ATOM 817 N N . ASN A 1 106 ? 9.437 -19.054 9.489 1.00 54.97 106 ASN A N 1
ATOM 818 C CA . ASN A 1 106 ? 8.121 -18.561 9.077 1.00 54.97 106 ASN A CA 1
ATOM 819 C C . ASN A 1 106 ? 8.107 -17.038 8.872 1.00 54.97 106 ASN A C 1
ATOM 821 O O . ASN A 1 106 ? 8.200 -16.270 9.829 1.00 54.97 106 ASN A O 1
ATOM 825 N N . ALA A 1 107 ? 7.965 -16.598 7.616 1.00 56.72 107 ALA A N 1
ATOM 826 C CA . ALA A 1 107 ? 8.062 -15.194 7.198 1.00 56.72 107 ALA A CA 1
ATOM 827 C C . ALA A 1 107 ? 6.990 -14.271 7.817 1.00 56.72 107 ALA A C 1
ATOM 829 O O . ALA A 1 107 ? 7.271 -13.105 8.074 1.00 56.72 107 ALA A O 1
ATOM 830 N N . PHE A 1 108 ? 5.803 -14.788 8.155 1.00 53.25 108 PHE A N 1
ATOM 831 C CA . PHE A 1 108 ? 4.741 -14.001 8.804 1.00 53.25 108 PHE A CA 1
ATOM 832 C C . PHE A 1 108 ? 4.978 -13.758 10.307 1.00 53.25 108 PHE A C 1
ATOM 834 O O . PHE A 1 108 ? 4.462 -12.798 10.870 1.00 53.25 108 PHE A O 1
ATOM 841 N N . GLY A 1 109 ? 5.789 -14.595 10.967 1.00 52.38 109 GLY A N 1
ATOM 842 C CA . GLY A 1 109 ? 6.131 -14.443 12.390 1.00 52.38 109 GLY A CA 1
ATOM 843 C C . GLY A 1 109 ? 7.275 -13.459 12.658 1.00 52.38 109 GLY A C 1
ATOM 844 O O . GLY A 1 109 ? 7.559 -13.152 13.815 1.00 52.38 109 GLY A O 1
ATOM 845 N N . ARG A 1 110 ? 7.943 -12.974 11.600 1.00 50.06 110 ARG A N 1
ATOM 846 C CA . ARG A 1 110 ? 9.141 -12.119 11.683 1.00 50.06 110 ARG A CA 1
ATOM 847 C C . ARG A 1 110 ? 8.828 -10.628 11.795 1.00 50.06 110 ARG A C 1
ATOM 849 O O . ARG A 1 110 ? 9.672 -9.877 12.271 1.00 50.06 110 ARG A O 1
ATOM 856 N N . SER A 1 111 ? 7.615 -10.197 11.442 1.00 49.69 111 SER A N 1
ATOM 857 C CA . SER A 1 111 ? 7.147 -8.835 11.725 1.00 49.69 111 SER A CA 1
ATOM 858 C C . SER A 1 111 ? 6.620 -8.760 13.160 1.00 49.69 111 SER A C 1
ATOM 860 O O . SER A 1 111 ? 5.417 -8.677 13.412 1.00 49.69 111 SER A O 1
ATOM 862 N N . LYS A 1 112 ? 7.520 -8.828 14.148 1.00 52.22 112 LYS A N 1
ATOM 863 C CA . LYS A 1 112 ? 7.174 -8.362 15.495 1.00 52.22 112 LYS A CA 1
ATOM 864 C C . LYS A 1 112 ? 7.133 -6.842 15.435 1.00 52.22 112 LYS A C 1
ATOM 866 O O . LYS A 1 112 ? 8.146 -6.182 15.642 1.00 52.22 112 LYS A O 1
ATOM 871 N N . VAL A 1 113 ? 5.958 -6.289 15.132 1.00 57.62 113 VAL A N 1
ATOM 872 C CA . VAL A 1 113 ? 5.695 -4.858 15.302 1.00 57.62 113 VAL A CA 1
ATOM 873 C C . VAL A 1 113 ? 6.075 -4.509 16.737 1.00 57.62 113 VAL A C 1
ATOM 875 O O . VAL A 1 113 ? 5.472 -5.014 17.685 1.00 57.62 113 VAL A O 1
ATOM 878 N N . HIS A 1 114 ? 7.120 -3.701 16.903 1.00 56.91 114 HIS A N 1
ATOM 879 C CA . HIS A 1 114 ? 7.582 -3.276 18.216 1.00 56.91 114 HIS A CA 1
ATOM 880 C C . HIS A 1 114 ? 6.556 -2.297 18.797 1.00 56.91 114 HIS A C 1
ATOM 882 O O . HIS A 1 114 ? 6.627 -1.084 18.592 1.00 56.91 114 HIS A O 1
ATOM 888 N N . VAL A 1 115 ? 5.542 -2.838 19.475 1.00 70.00 115 VAL A N 1
ATOM 889 C CA . VAL A 1 115 ? 4.544 -2.045 20.191 1.00 70.00 115 VAL A CA 1
ATOM 890 C C . VAL A 1 115 ? 5.247 -1.407 21.380 1.00 70.00 115 VAL A C 1
ATOM 892 O O . VAL A 1 115 ? 5.741 -2.100 22.270 1.00 70.00 115 VAL A O 1
ATOM 895 N N . LYS A 1 116 ? 5.320 -0.074 21.383 1.00 74.62 116 LYS A N 1
ATOM 896 C CA . LYS A 1 116 ? 5.885 0.664 22.513 1.00 74.62 116 LYS A CA 1
ATOM 897 C C . LYS A 1 116 ? 5.080 0.360 23.785 1.00 74.62 116 LYS A C 1
ATOM 899 O O . LYS A 1 116 ? 3.852 0.273 23.700 1.00 74.62 116 LYS A O 1
ATOM 904 N N . PRO A 1 117 ? 5.732 0.248 24.956 1.00 78.94 117 PRO A N 1
ATOM 905 C CA . PRO A 1 117 ? 5.030 0.108 26.224 1.00 78.94 117 PRO A CA 1
ATOM 906 C C . PRO A 1 117 ? 4.030 1.253 26.412 1.00 78.94 117 PRO A C 1
ATOM 908 O O . PRO A 1 117 ? 4.388 2.426 26.297 1.00 78.94 117 PRO A O 1
ATOM 911 N N . ILE A 1 118 ? 2.773 0.907 26.678 1.00 80.62 118 ILE A N 1
ATOM 912 C CA . ILE A 1 118 ? 1.725 1.870 27.022 1.00 80.62 118 ILE A CA 1
ATOM 913 C C . ILE A 1 118 ? 1.846 2.151 28.519 1.00 80.62 118 ILE A C 1
ATOM 915 O O . ILE A 1 118 ? 1.880 1.219 29.323 1.00 80.62 118 ILE A O 1
ATOM 919 N N . SER A 1 119 ? 1.916 3.425 28.903 1.00 81.75 119 SER A N 1
ATOM 920 C CA . SER A 1 119 ? 1.936 3.815 30.312 1.00 81.75 119 SER A CA 1
ATOM 921 C C . SER A 1 119 ? 0.602 3.469 30.977 1.00 81.75 119 SER A C 1
ATOM 923 O O . SER A 1 119 ? -0.466 3.908 30.551 1.00 81.75 119 SER A O 1
ATOM 925 N N . LEU A 1 120 ? 0.662 2.664 32.039 1.00 84.44 120 LEU A N 1
ATOM 926 C CA . LEU A 1 120 ? -0.518 2.244 32.802 1.00 84.44 120 LEU A CA 1
ATOM 927 C C . LEU A 1 120 ? -0.912 3.264 33.881 1.00 84.44 120 LEU A C 1
ATOM 929 O O . LEU A 1 120 ? -1.992 3.158 34.455 1.00 84.44 120 LEU A O 1
ATOM 933 N N . ASP A 1 121 ? -0.086 4.285 34.113 1.00 84.81 121 ASP A N 1
ATOM 934 C CA . ASP A 1 121 ? -0.264 5.279 35.182 1.00 84.81 121 ASP A CA 1
ATOM 935 C C . ASP A 1 121 ? -1.548 6.114 35.029 1.00 84.81 121 ASP A C 1
ATOM 937 O O . ASP A 1 121 ? -2.086 6.634 36.005 1.00 84.81 121 ASP A O 1
ATOM 941 N N . ILE A 1 122 ? -2.089 6.206 33.808 1.00 80.81 122 ILE A N 1
ATOM 942 C CA . ILE A 1 122 ? -3.357 6.895 33.518 1.00 80.81 122 ILE A CA 1
ATOM 943 C C . ILE A 1 122 ? -4.602 6.059 33.859 1.00 80.81 122 ILE A C 1
ATOM 945 O O . ILE A 1 122 ? -5.699 6.607 33.993 1.00 80.81 122 ILE A O 1
ATOM 949 N N . LEU A 1 123 ? -4.461 4.736 33.984 1.00 83.38 123 LEU A N 1
ATOM 950 C CA . LEU A 1 123 ? -5.573 3.824 34.248 1.00 83.38 123 LEU A CA 1
ATOM 951 C C . LEU A 1 123 ? -6.216 4.009 35.631 1.00 83.38 123 LEU A C 1
ATOM 953 O O . LEU A 1 123 ? -7.444 4.101 35.660 1.00 83.38 123 LEU A O 1
ATOM 957 N N . PRO A 1 124 ? -5.477 4.130 36.756 1.00 89.88 124 PRO A N 1
ATOM 958 C CA . PRO A 1 124 ? -6.102 4.255 38.076 1.00 89.88 124 PRO A CA 1
ATOM 959 C C . PRO A 1 124 ? -6.948 5.527 38.212 1.00 89.88 124 PRO A C 1
ATOM 961 O O . PRO A 1 124 ? -8.051 5.481 38.755 1.00 89.88 124 PRO A O 1
ATOM 964 N N . ALA A 1 125 ? -6.488 6.654 37.659 1.00 87.19 125 ALA A N 1
ATOM 965 C CA . ALA A 1 125 ? -7.238 7.911 37.693 1.00 87.19 125 ALA A CA 1
ATOM 966 C C . ALA A 1 125 ? -8.548 7.816 36.892 1.00 87.19 125 ALA A C 1
ATOM 968 O O . ALA A 1 125 ? -9.611 8.235 37.360 1.00 87.19 125 ALA A O 1
ATOM 969 N N . ARG A 1 126 ? -8.486 7.218 35.694 1.00 87.62 126 ARG A N 1
ATOM 970 C CA . ARG A 1 126 ? -9.661 7.003 34.840 1.00 87.62 126 ARG A CA 1
ATOM 971 C C . ARG A 1 126 ? -10.646 6.016 35.466 1.00 87.62 126 ARG A C 1
ATOM 973 O O . ARG A 1 126 ? -11.855 6.241 35.421 1.00 87.62 126 ARG A O 1
ATOM 980 N N . GLU A 1 127 ? -10.137 4.945 36.065 1.00 92.50 127 GLU A N 1
ATOM 981 C CA . GLU A 1 127 ? -10.945 3.953 36.768 1.00 92.50 127 GLU A CA 1
ATOM 982 C C . GLU A 1 127 ? -11.673 4.574 37.964 1.00 92.50 127 GLU A C 1
ATOM 984 O O . GLU A 1 127 ? -12.880 4.388 38.118 1.00 92.50 127 GLU A O 1
ATOM 989 N N . GLN A 1 128 ? -10.972 5.352 38.789 1.00 92.06 128 GLN 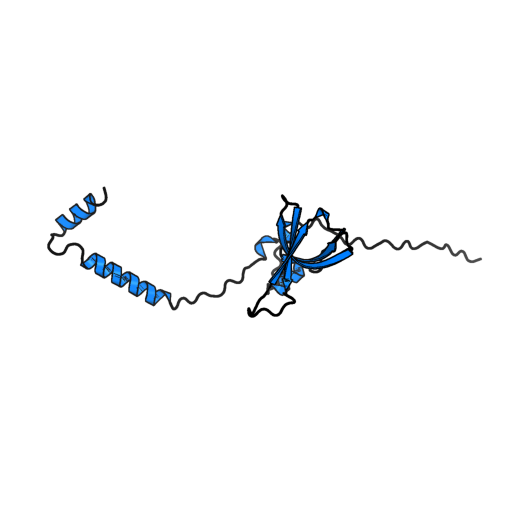A N 1
ATOM 990 C CA . GLN A 1 128 ? -11.564 5.984 39.963 1.00 92.06 128 GLN A CA 1
ATOM 991 C C . GLN A 1 128 ? -12.658 6.992 39.587 1.00 92.06 128 GLN A C 1
ATOM 993 O O . GLN A 1 128 ? -13.699 7.035 40.248 1.00 92.06 128 GLN A O 1
ATOM 998 N N . ALA A 1 129 ? -12.462 7.762 38.511 1.00 90.75 129 ALA A N 1
ATOM 999 C CA . ALA A 1 129 ? -13.483 8.669 37.991 1.00 90.75 129 ALA A CA 1
ATOM 1000 C C . ALA A 1 129 ? -14.754 7.910 37.566 1.00 90.75 129 ALA A C 1
ATOM 1002 O O . ALA A 1 129 ? -15.851 8.260 38.004 1.00 90.75 129 ALA A O 1
ATOM 1003 N N . SER A 1 130 ? -14.593 6.824 36.803 1.00 90.31 130 SER A N 1
ATOM 1004 C CA . SER A 1 130 ? -15.705 5.978 36.348 1.00 90.31 130 SER A CA 1
ATOM 1005 C C . SER A 1 130 ? -16.453 5.323 37.517 1.00 90.31 130 SER A C 1
ATOM 1007 O O . SER A 1 130 ? -17.680 5.394 37.604 1.00 90.31 130 SER A O 1
ATOM 1009 N N . ARG A 1 131 ? -15.721 4.762 38.492 1.00 91.69 131 ARG A N 1
ATOM 1010 C CA . ARG A 1 131 ? -16.316 4.156 39.696 1.00 91.69 131 ARG A CA 1
ATOM 1011 C C . ARG A 1 131 ? -17.121 5.172 40.506 1.00 91.69 131 ARG A C 1
ATOM 1013 O O . ARG A 1 131 ? -18.214 4.849 40.964 1.00 91.69 131 ARG A O 1
ATOM 1020 N N . LYS A 1 132 ? -16.611 6.397 40.672 1.00 93.44 132 LYS A N 1
ATOM 1021 C CA . LYS A 1 132 ? -17.306 7.460 41.413 1.00 93.44 132 LYS A CA 1
ATOM 1022 C C . LYS A 1 132 ? -18.609 7.873 40.728 1.00 93.44 132 LYS A C 1
ATOM 1024 O O . LYS A 1 132 ? -19.615 8.063 41.407 1.00 93.44 132 LYS A O 1
ATOM 1029 N N . GLU A 1 133 ? -18.607 7.995 39.405 1.00 91.81 133 GLU A N 1
ATOM 1030 C CA . GLU A 1 133 ? -19.807 8.326 38.633 1.00 91.81 133 GLU A CA 1
ATOM 1031 C C . GLU A 1 133 ? -20.869 7.225 38.733 1.00 91.81 133 GLU A C 1
ATOM 1033 O O . GLU A 1 133 ? -22.033 7.513 39.013 1.00 91.81 133 GLU A O 1
ATOM 1038 N N . GLN A 1 134 ? -20.466 5.958 38.605 1.00 89.38 134 GLN A N 1
ATOM 1039 C CA . GLN A 1 134 ? -21.370 4.820 38.777 1.00 89.38 134 GLN A CA 1
ATOM 1040 C C . GLN A 1 134 ? -21.945 4.753 40.193 1.00 89.38 134 GLN A C 1
ATOM 1042 O O . GLN A 1 134 ? -23.147 4.558 40.359 1.00 89.38 134 GLN A O 1
ATOM 1047 N N . GLN A 1 135 ? -21.118 4.968 41.218 1.00 90.25 135 GLN A N 1
ATOM 1048 C CA . GLN A 1 135 ? -21.583 5.030 42.605 1.00 90.25 135 GLN A CA 1
ATOM 1049 C C . GLN A 1 135 ? -22.572 6.178 42.814 1.00 90.25 135 GLN A C 1
ATOM 1051 O O . GLN A 1 135 ? -23.594 5.983 43.466 1.00 90.25 135 GLN A O 1
ATOM 1056 N N . ALA A 1 136 ? -22.326 7.348 42.219 1.00 89.31 136 ALA A N 1
ATOM 1057 C CA . ALA A 1 136 ? -23.263 8.467 42.269 1.00 89.31 136 ALA A CA 1
ATOM 1058 C C . ALA A 1 136 ? -24.584 8.154 41.543 1.00 89.31 136 ALA A C 1
ATOM 1060 O O . ALA A 1 136 ? -25.650 8.538 42.021 1.00 89.31 136 ALA A O 1
ATOM 1061 N N . ALA A 1 137 ? -24.538 7.436 40.419 1.00 86.56 137 ALA A N 1
ATOM 1062 C CA . ALA A 1 137 ? -25.732 6.997 39.700 1.00 86.56 137 ALA A CA 1
ATOM 1063 C C . ALA A 1 137 ? -26.542 5.968 40.505 1.00 86.56 137 ALA A C 1
ATOM 1065 O O . ALA A 1 137 ? -27.764 6.074 40.572 1.00 86.56 137 ALA A O 1
ATOM 1066 N N . ILE A 1 138 ? -25.872 5.015 41.162 1.00 84.75 138 ILE A N 1
ATOM 1067 C CA . ILE A 1 138 ? -26.507 4.030 42.050 1.00 84.75 138 ILE A CA 1
ATOM 1068 C C . ILE A 1 138 ? -27.109 4.724 43.275 1.00 84.75 138 ILE A C 1
ATOM 1070 O O . ILE A 1 138 ? -28.246 4.441 43.624 1.00 84.75 138 ILE A O 1
ATOM 1074 N N . ALA A 1 139 ? -26.402 5.681 43.881 1.00 83.06 139 ALA A N 1
ATOM 1075 C CA . ALA A 1 139 ? -26.892 6.425 45.042 1.00 83.06 139 ALA A CA 1
ATOM 1076 C C . ALA A 1 139 ? -28.120 7.302 44.736 1.00 83.06 139 ALA A C 1
ATOM 1078 O O . ALA A 1 139 ? -28.885 7.627 45.639 1.00 83.06 139 ALA A O 1
ATOM 1079 N N . ARG A 1 140 ? -28.320 7.696 43.470 1.00 81.19 140 ARG A N 1
ATOM 1080 C CA . ARG A 1 140 ? -29.534 8.402 43.027 1.00 81.19 140 ARG A CA 1
ATOM 1081 C C . ARG A 1 140 ? -30.715 7.470 42.763 1.00 81.19 140 ARG A C 1
ATOM 1083 O O . ARG A 1 140 ? -31.843 7.952 42.692 1.00 81.19 140 ARG A O 1
ATOM 1090 N N . LYS A 1 141 ? -30.487 6.165 42.599 1.00 80.56 141 LYS A N 1
ATOM 1091 C CA . LYS A 1 141 ? -31.578 5.198 42.459 1.00 80.56 141 LYS A CA 1
ATOM 1092 C C . LYS A 1 141 ? -32.231 4.965 43.818 1.00 80.56 141 LYS A C 1
ATOM 1094 O O . LYS A 1 141 ? -31.550 4.830 44.827 1.00 80.56 141 LYS A O 1
ATOM 1099 N N . GLY A 1 142 ? -33.556 4.892 43.831 1.00 75.06 142 GLY A N 1
ATOM 1100 C CA . GLY A 1 142 ? -34.303 4.463 45.008 1.00 75.06 142 GLY A CA 1
ATOM 1101 C C . GLY A 1 142 ? -34.540 5.519 46.097 1.00 75.06 142 GLY A C 1
ATOM 1102 O O . GLY A 1 142 ? -34.982 5.163 47.187 1.00 75.06 142 GLY A O 1
ATOM 1103 N N . ILE A 1 143 ? -34.276 6.811 45.850 1.00 80.69 143 ILE A N 1
ATOM 1104 C CA . ILE A 1 143 ? -34.550 7.863 46.847 1.00 80.69 143 ILE A CA 1
ATOM 1105 C C . ILE A 1 143 ? -36.067 7.944 47.095 1.00 80.69 143 ILE A C 1
ATOM 1107 O O . ILE A 1 143 ? -36.821 8.352 46.217 1.00 80.69 143 ILE A O 1
ATOM 1111 N N . GLY A 1 144 ? -36.505 7.573 48.303 1.00 81.50 144 GLY A N 1
ATOM 1112 C CA . GLY A 1 144 ? -37.907 7.653 48.734 1.00 81.50 144 GLY A CA 1
ATOM 1113 C C . GLY A 1 144 ? -38.778 6.433 48.408 1.00 81.50 144 GLY A C 1
ATOM 1114 O O . GLY A 1 144 ? -39.985 6.491 48.623 1.00 81.50 144 GLY A O 1
ATOM 1115 N N . VAL A 1 145 ? -38.196 5.332 47.924 1.00 84.56 145 VAL A N 1
ATOM 1116 C CA . VAL A 1 145 ? -38.911 4.072 47.643 1.00 84.56 145 VAL A CA 1
ATOM 1117 C C . VAL A 1 145 ? -38.354 2.917 48.472 1.00 84.56 145 VAL A C 1
ATOM 1119 O O . VAL A 1 145 ? -37.186 2.905 48.855 1.00 84.56 145 VAL A O 1
ATOM 1122 N N . THR A 1 146 ? -39.207 1.939 48.778 1.00 88.44 146 THR A N 1
ATOM 1123 C CA . THR A 1 146 ? -38.806 0.727 49.502 1.00 88.44 146 THR A CA 1
ATOM 1124 C C . THR A 1 146 ? -37.949 -0.177 48.615 1.00 88.44 146 THR A C 1
ATOM 1126 O O . THR A 1 146 ? -38.076 -0.173 47.389 1.00 88.44 146 THR A O 1
ATOM 1129 N N . GLN A 1 147 ? -37.092 -0.994 49.233 1.00 84.62 147 GLN A N 1
ATOM 1130 C CA . GLN A 1 147 ? -36.214 -1.913 48.502 1.00 84.62 147 GLN A CA 1
ATOM 1131 C C . GLN A 1 147 ? -37.006 -2.885 47.612 1.00 84.62 147 GLN A C 1
ATOM 1133 O O . GLN A 1 147 ? -36.600 -3.167 46.488 1.00 84.62 147 GLN A O 1
ATOM 1138 N N . GLU A 1 148 ? -38.161 -3.358 48.088 1.00 86.56 148 GLU A N 1
ATOM 1139 C CA . GLU A 1 148 ? -39.060 -4.220 47.314 1.00 86.56 148 GLU A CA 1
ATOM 1140 C C . GLU A 1 148 ? -39.614 -3.507 46.073 1.00 86.56 148 GLU A C 1
ATOM 1142 O O . GLU A 1 148 ? -39.593 -4.077 44.984 1.00 86.56 148 GLU A O 1
ATOM 1147 N N . ALA A 1 149 ? -40.034 -2.242 46.197 1.00 86.81 149 ALA A N 1
ATOM 1148 C CA . ALA A 1 149 ? -40.538 -1.457 45.070 1.00 86.81 149 ALA A CA 1
ATOM 1149 C C . ALA A 1 149 ? -39.445 -1.167 44.027 1.00 86.81 149 ALA A C 1
ATOM 1151 O O . ALA A 1 149 ? -39.699 -1.266 42.827 1.00 86.81 149 ALA A O 1
ATOM 1152 N N . GLN A 1 150 ? -38.219 -0.870 44.470 1.00 87.56 150 GLN A N 1
ATOM 1153 C CA . GLN A 1 150 ? -37.077 -0.684 43.572 1.00 87.56 150 GLN A CA 1
ATOM 1154 C C . GLN A 1 150 ? -36.732 -1.985 42.827 1.00 87.56 150 GLN A C 1
ATOM 1156 O O . GLN A 1 150 ? -36.509 -1.950 41.619 1.00 87.56 150 GLN A O 1
ATOM 1161 N N . ASN A 1 151 ? -36.777 -3.138 43.505 1.00 88.00 151 ASN A N 1
ATOM 1162 C CA . ASN A 1 151 ? -36.544 -4.448 42.887 1.00 88.00 151 ASN A CA 1
ATOM 1163 C C . ASN A 1 151 ? -37.620 -4.801 41.843 1.00 88.00 151 ASN A C 1
ATOM 1165 O O . ASN A 1 151 ? -37.298 -5.344 40.783 1.00 88.00 151 ASN A O 1
ATOM 1169 N N . LEU A 1 152 ? -38.890 -4.477 42.119 1.00 88.50 152 LEU A N 1
ATOM 1170 C CA . LEU A 1 152 ? -39.985 -4.633 41.156 1.00 88.50 152 LEU A CA 1
ATOM 1171 C C . LEU A 1 152 ? -39.772 -3.734 39.933 1.00 88.50 152 LEU A C 1
ATOM 1173 O O . LEU A 1 152 ? -39.860 -4.208 38.802 1.00 88.50 152 LEU A O 1
ATOM 1177 N N . PHE A 1 153 ? -39.426 -2.461 40.145 1.00 88.25 153 PHE A N 1
ATOM 1178 C CA . PHE A 1 153 ? -39.130 -1.525 39.061 1.00 88.25 153 PHE A CA 1
ATOM 1179 C C . PHE A 1 153 ? -37.931 -1.973 38.214 1.00 88.25 153 PHE A C 1
ATOM 1181 O O . PHE A 1 153 ? -38.009 -1.961 36.990 1.00 88.25 153 PHE A O 1
ATOM 1188 N N . ASP A 1 154 ? -36.831 -2.415 38.827 1.00 86.44 154 ASP A N 1
ATOM 1189 C CA . ASP A 1 154 ? -35.651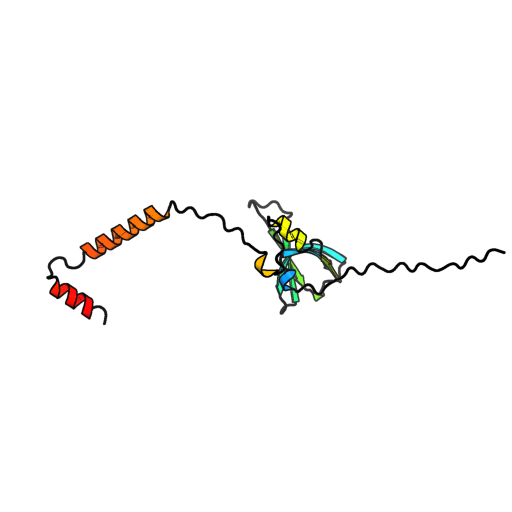 -2.900 38.097 1.00 86.44 154 ASP A CA 1
ATOM 1190 C C . ASP A 1 154 ? -35.932 -4.204 37.318 1.00 86.44 154 ASP A C 1
ATOM 1192 O O . ASP A 1 154 ? -35.297 -4.449 36.289 1.00 86.44 154 ASP A O 1
ATOM 1196 N N . SER A 1 155 ? -36.892 -5.021 37.773 1.00 88.56 155 SER A N 1
ATOM 1197 C CA . SER A 1 155 ? -37.338 -6.239 37.074 1.00 88.56 155 SER A CA 1
ATOM 1198 C C . SER A 1 155 ? -38.252 -5.932 35.882 1.00 88.56 155 SER A C 1
ATOM 1200 O O . SER A 1 155 ? -38.163 -6.603 34.858 1.00 88.56 155 SER A O 1
ATOM 1202 N N . LEU A 1 156 ? -39.107 -4.911 36.005 1.00 84.94 156 LEU A N 1
ATOM 1203 C CA . LEU A 1 156 ? -40.080 -4.505 34.983 1.00 84.94 156 LEU A CA 1
ATOM 1204 C C . LEU A 1 156 ? -39.520 -3.499 33.966 1.00 84.94 156 LEU A C 1
ATOM 1206 O O . LEU A 1 156 ? -39.934 -3.488 32.819 1.00 84.94 156 LEU A O 1
ATOM 1210 N N . SER A 1 157 ? -38.566 -2.651 34.343 1.00 85.75 157 SER A N 1
ATOM 1211 C CA . SER A 1 157 ? -37.998 -1.623 33.448 1.00 85.75 157 SER A CA 1
ATOM 1212 C C . SER A 1 157 ? -37.084 -2.177 32.346 1.00 85.75 157 SER A C 1
ATOM 1214 O O . SER A 1 157 ? -36.611 -1.416 31.504 1.00 85.75 157 SER A O 1
ATOM 1216 N N . LYS A 1 158 ? -36.811 -3.488 32.357 1.00 67.94 158 LYS A N 1
ATOM 1217 C CA . LYS A 1 158 ? -36.001 -4.196 31.352 1.00 67.94 158 LYS A CA 1
ATOM 1218 C C . LYS A 1 158 ? -36.826 -4.954 30.303 1.00 67.94 158 LYS A C 1
ATOM 1220 O O . LYS A 1 158 ? -36.220 -5.595 29.446 1.00 67.94 158 LYS A O 1
ATOM 1225 N N . THR A 1 159 ? -38.156 -4.904 30.378 1.00 56.34 159 THR A N 1
ATOM 1226 C CA . THR A 1 159 ? -39.070 -5.349 29.308 1.00 56.34 159 THR A CA 1
ATOM 1227 C C . THR A 1 159 ? -39.500 -4.170 28.459 1.00 56.34 159 THR A C 1
ATOM 1229 O O . THR A 1 159 ? -39.490 -4.320 27.220 1.00 56.34 159 THR A O 1
#

Sequence (159 aa):
MENHIGARKNQETGVQNVGNISLESTIGLRVKVRTLLDEIQTGEIYAYDAVTNTLMLQRESKVPHKSPAAWDFVILKISCLKDIQLEETPETLSSRLGGDSIKDSNAFGRSKVHVKPISLDILPAREQASRKEQQAAIARKGIGVTQEAQNLFDSLSKT

Foldseek 3Di:
DDDDDDDDDDPDDPPDDPPPQPPVLQAQFWKWWAFLVRDIDTAGFPDADPVQQKTKGWDFDPDDDPDPGDIDIDIDRNVGTDDMGGPDDSVNSLVVQPHDDDPDPDSVVSPPPPDPDDDCVVVVVVVVVVVVVVVVVVVPQPVPHDPVVSVVCVVPVVD